Protein AF-A0A6V7M4B1-F1 (afdb_monomer_lite)

Structure (mmCIF, N/CA/C/O backbone):
data_AF-A0A6V7M4B1-F1
#
_entry.id   AF-A0A6V7M4B1-F1
#
loop_
_atom_site.group_PDB
_atom_site.id
_atom_site.type_symbol
_atom_site.label_atom_id
_atom_site.label_alt_id
_atom_site.label_comp_id
_atom_site.label_asym_id
_atom_site.label_entity_id
_atom_site.label_seq_id
_atom_site.pdbx_PDB_ins_code
_atom_site.Cartn_x
_atom_site.Cartn_y
_atom_site.Cartn_z
_atom_site.occupancy
_atom_site.B_iso_or_equiv
_atom_site.auth_seq_id
_atom_site.auth_comp_id
_atom_site.auth_asym_id
_atom_site.auth_atom_id
_atom_site.pdbx_PDB_model_num
ATOM 1 N N . ASP A 1 1 ? -3.398 -14.208 -16.782 1.00 91.12 1 ASP A N 1
ATOM 2 C CA . ASP A 1 1 ? -3.473 -12.930 -16.038 1.00 91.12 1 ASP A CA 1
ATOM 3 C C . ASP A 1 1 ? -4.792 -12.706 -15.318 1.00 91.12 1 ASP A C 1
ATOM 5 O O . ASP A 1 1 ? -4.767 -12.594 -14.105 1.00 91.12 1 ASP A O 1
ATOM 9 N N . GLN A 1 2 ? -5.944 -12.727 -15.994 1.00 97.50 2 GLN A N 1
ATOM 10 C CA . GLN A 1 2 ? -7.246 -12.460 -15.350 1.00 97.50 2 GLN A CA 1
ATOM 11 C C . GLN A 1 2 ? -7.567 -13.383 -14.161 1.00 97.50 2 GLN A C 1
ATOM 13 O O . GLN A 1 2 ? -7.974 -12.911 -13.109 1.00 97.50 2 GLN A O 1
ATOM 18 N N . TYR A 1 3 ? -7.342 -14.695 -14.295 1.00 97.38 3 TYR A N 1
ATOM 19 C CA . TYR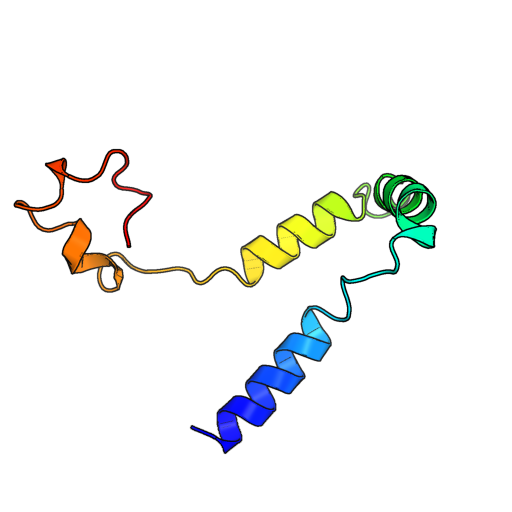 A 1 3 ? -7.584 -15.637 -13.194 1.00 97.38 3 TYR A CA 1
ATOM 20 C C . TYR A 1 3 ? -6.659 -15.377 -11.998 1.00 97.38 3 TYR A C 1
ATOM 22 O O . TYR A 1 3 ? -7.108 -15.409 -10.862 1.00 97.38 3 TYR A O 1
ATOM 30 N N . LYS A 1 4 ? -5.388 -15.039 -12.252 1.00 97.81 4 LYS A N 1
ATOM 31 C CA . LYS A 1 4 ? -4.441 -14.628 -11.208 1.00 97.81 4 LYS A CA 1
ATOM 32 C C . LYS A 1 4 ? -4.924 -13.357 -10.504 1.00 97.81 4 LYS A C 1
ATOM 34 O O . LYS A 1 4 ? -4.971 -13.338 -9.285 1.00 97.81 4 LYS A O 1
ATOM 39 N N . PHE A 1 5 ? -5.375 -12.359 -11.265 1.00 97.75 5 PHE A N 1
ATOM 40 C CA . PHE A 1 5 ? -5.898 -11.107 -10.719 1.00 97.75 5 PHE A CA 1
ATOM 41 C C . PHE A 1 5 ? -7.071 -11.318 -9.749 1.00 97.75 5 PHE A C 1
ATOM 43 O O . PHE A 1 5 ? -7.168 -10.613 -8.748 1.00 97.75 5 PHE A O 1
ATOM 50 N N . VAL A 1 6 ? -7.933 -12.314 -9.994 1.00 98.38 6 VAL A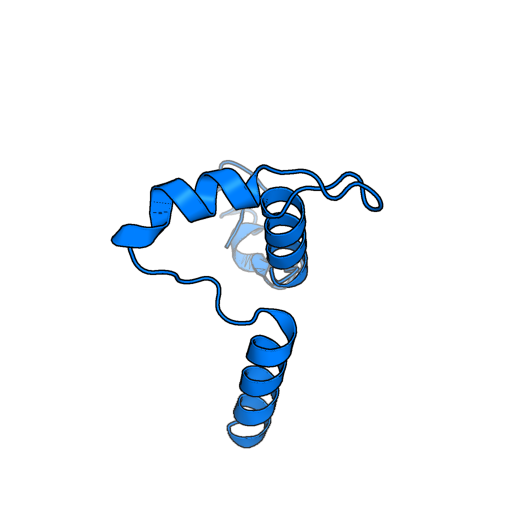 N 1
ATOM 51 C CA . VAL A 1 6 ? -8.996 -12.681 -9.042 1.00 98.38 6 VAL A CA 1
ATOM 52 C C . VAL A 1 6 ? -8.405 -13.101 -7.693 1.00 98.38 6 VAL A C 1
ATOM 54 O O . VAL A 1 6 ? -8.867 -12.622 -6.661 1.00 98.38 6 VAL A O 1
ATOM 57 N N . TYR A 1 7 ? -7.375 -13.951 -7.681 1.00 98.31 7 TYR A N 1
ATOM 58 C CA . TYR A 1 7 ? -6.717 -14.358 -6.434 1.00 98.31 7 TYR A CA 1
ATOM 59 C C . TYR A 1 7 ? -5.937 -13.221 -5.787 1.00 98.31 7 TYR A C 1
ATOM 61 O O . TYR A 1 7 ? -6.061 -13.055 -4.579 1.00 98.31 7 TYR A O 1
ATOM 69 N N . ASP A 1 8 ? -5.213 -12.418 -6.570 1.00 96.50 8 ASP A N 1
ATOM 70 C CA . ASP A 1 8 ? -4.476 -11.256 -6.061 1.00 96.50 8 ASP A CA 1
ATOM 71 C C . ASP A 1 8 ? -5.443 -10.272 -5.366 1.00 96.50 8 ASP A C 1
ATOM 73 O O . ASP A 1 8 ? -5.179 -9.801 -4.264 1.00 96.50 8 ASP A O 1
ATOM 77 N N . THR A 1 9 ? -6.626 -10.039 -5.949 1.00 96.25 9 THR A N 1
ATOM 78 C CA . THR A 1 9 ? -7.666 -9.170 -5.362 1.00 96.25 9 THR A CA 1
ATOM 79 C C . THR A 1 9 ? -8.231 -9.747 -4.059 1.00 96.25 9 THR A C 1
ATOM 81 O O . THR A 1 9 ? -8.465 -9.018 -3.092 1.00 96.25 9 THR A O 1
ATOM 84 N N . LEU A 1 10 ? -8.481 -11.060 -4.016 1.00 97.81 10 LEU A N 1
ATOM 85 C 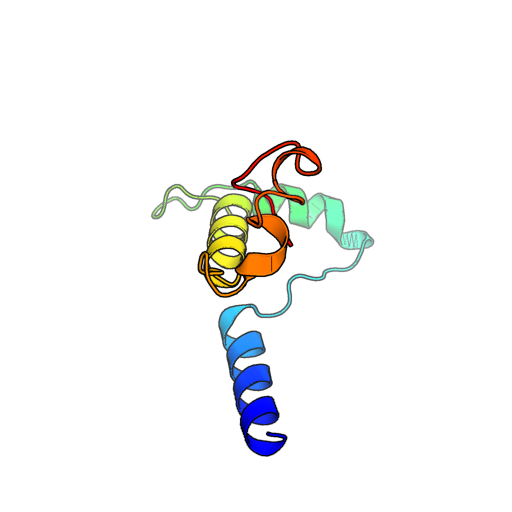CA . LEU A 1 10 ? -8.972 -11.728 -2.806 1.00 97.81 10 LEU A CA 1
ATOM 86 C C . LEU A 1 10 ? -7.921 -11.709 -1.694 1.00 97.81 10 LEU A C 1
ATOM 88 O O . LEU A 1 10 ? -8.258 -11.449 -0.539 1.00 97.81 10 LEU A O 1
ATOM 92 N N . GLU A 1 11 ? -6.661 -11.964 -2.040 1.00 95.88 11 GLU A N 1
ATOM 93 C CA . GLU A 1 11 ? -5.531 -11.885 -1.120 1.00 95.88 11 GLU A CA 1
ATOM 94 C C . GLU A 1 11 ? -5.392 -10.467 -0.552 1.00 95.88 11 GLU A C 1
ATOM 96 O O . GLU A 1 11 ? -5.343 -10.312 0.670 1.00 95.88 11 GLU A O 1
ATOM 101 N N . GLU A 1 12 ? -5.421 -9.435 -1.401 1.00 94.69 12 GLU A N 1
ATOM 102 C CA . GLU A 1 12 ? -5.360 -8.035 -0.968 1.00 94.69 12 GLU A CA 1
ATOM 103 C C . GLU A 1 12 ? -6.477 -7.715 0.032 1.00 94.69 12 GLU A C 1
ATOM 105 O O . GLU A 1 12 ? -6.215 -7.142 1.093 1.00 94.69 12 GLU A O 1
ATOM 110 N N . TYR A 1 13 ? -7.713 -8.140 -0.246 1.00 96.00 13 TYR A N 1
ATOM 111 C CA . TYR A 1 13 ? -8.832 -7.914 0.668 1.00 96.00 13 TYR A CA 1
ATOM 112 C C . TYR A 1 13 ? -8.656 -8.641 2.009 1.00 96.00 13 TYR A C 1
ATOM 114 O O . TYR A 1 13 ? -8.898 -8.047 3.061 1.00 96.00 13 TYR A O 1
ATOM 122 N N . VAL A 1 14 ? -8.213 -9.904 1.996 1.00 95.94 14 VAL A N 1
ATOM 123 C CA . VAL A 1 14 ? -7.956 -10.686 3.221 1.00 95.94 14 VAL A CA 1
ATOM 124 C C . VAL A 1 14 ? -6.851 -10.049 4.066 1.00 95.94 14 VAL A C 1
ATOM 126 O O . VAL A 1 14 ? -6.926 -10.058 5.295 1.00 95.94 14 VAL A O 1
ATOM 129 N N . ILE A 1 15 ? -5.833 -9.490 3.416 1.00 94.12 15 ILE A N 1
ATOM 130 C CA . ILE A 1 15 ? -4.663 -8.919 4.074 1.00 94.12 15 ILE A CA 1
ATOM 131 C C . ILE A 1 15 ? -4.919 -7.489 4.588 1.00 94.12 15 ILE A C 1
ATOM 133 O O . ILE A 1 15 ? -4.511 -7.159 5.705 1.00 94.12 15 ILE A O 1
ATOM 137 N N . CYS A 1 16 ? -5.547 -6.628 3.785 1.00 94.38 16 CYS A N 1
ATOM 138 C CA . CYS A 1 16 ? -5.696 -5.196 4.069 1.00 94.38 16 CYS A CA 1
ATOM 139 C C . CYS A 1 16 ? -7.054 -4.837 4.687 1.00 94.38 16 CYS A C 1
ATOM 141 O O . CYS A 1 16 ? -7.133 -3.915 5.502 1.00 94.38 16 CYS A O 1
ATOM 143 N N . GLY A 1 17 ? -8.118 -5.556 4.324 1.00 94.38 17 GLY A N 1
ATOM 144 C CA . GLY A 1 17 ? -9.485 -5.254 4.742 1.00 94.38 17 GLY A CA 1
ATOM 145 C C . GLY A 1 17 ? -9.976 -3.864 4.309 1.00 94.38 17 GLY A C 1
ATOM 146 O O . GLY A 1 17 ? -9.415 -3.209 3.433 1.00 94.38 17 GLY A O 1
ATOM 147 N N . ALA A 1 18 ? -11.060 -3.400 4.936 1.00 94.12 18 ALA A N 1
ATOM 148 C CA . ALA A 1 18 ? -11.601 -2.063 4.704 1.00 94.12 18 ALA A CA 1
ATOM 149 C C . ALA A 1 18 ? -10.934 -1.032 5.629 1.00 94.12 18 ALA A C 1
ATOM 151 O O . ALA A 1 18 ? -11.104 -1.073 6.849 1.00 94.12 18 ALA A O 1
ATOM 152 N N . SER A 1 19 ? -10.210 -0.079 5.043 1.00 93.50 19 SER A N 1
ATOM 153 C CA . SER A 1 19 ? -9.569 1.031 5.765 1.00 93.50 19 SER A CA 1
ATOM 154 C C . SER A 1 19 ? -10.377 2.335 5.735 1.00 93.50 19 SER A C 1
ATOM 156 O O . SER A 1 19 ? -10.074 3.269 6.479 1.00 93.50 19 SER A O 1
ATOM 158 N N . TRP A 1 20 ? -11.422 2.406 4.908 1.00 94.88 20 TRP A N 1
ATOM 159 C CA . TRP A 1 20 ? -12.304 3.565 4.816 1.00 94.88 20 TRP A CA 1
ATOM 160 C C . TRP A 1 20 ? -13.326 3.587 5.960 1.00 94.88 20 TRP A C 1
ATOM 162 O O . TRP A 1 20 ? -13.698 2.555 6.518 1.00 94.88 20 TRP A O 1
ATOM 172 N N . PHE A 1 21 ? -13.787 4.784 6.313 1.00 96.69 21 PHE A N 1
ATOM 173 C CA . PHE A 1 21 ? -14.881 4.995 7.258 1.00 96.69 21 PHE A CA 1
ATOM 174 C C . PHE A 1 21 ? -15.578 6.335 6.956 1.00 96.69 21 PHE A C 1
ATOM 176 O O . PHE A 1 21 ? -14.948 7.230 6.383 1.00 96.69 21 PHE A O 1
ATOM 183 N N . PRO A 1 22 ? -16.866 6.503 7.309 1.00 97.94 22 PRO A N 1
ATOM 184 C CA . PRO A 1 22 ? -17.593 7.752 7.096 1.00 97.94 22 PRO A CA 1
ATOM 185 C C . PRO A 1 22 ? -16.960 8.944 7.825 1.00 97.94 22 PRO A C 1
ATOM 187 O O . PRO A 1 22 ? -16.468 8.820 8.946 1.00 97.94 22 PRO A O 1
ATOM 190 N N . VAL A 1 23 ? -17.056 10.141 7.238 1.00 97.88 23 VAL A N 1
ATOM 191 C CA . VAL A 1 23 ? -16.531 11.378 7.853 1.00 97.88 23 VAL A CA 1
ATOM 192 C C . VAL A 1 23 ? -17.178 11.660 9.214 1.00 97.88 23 VAL A C 1
ATOM 194 O O . VAL A 1 23 ? -16.505 12.144 10.121 1.00 97.88 23 VAL A O 1
ATOM 197 N N . SER A 1 24 ? -18.452 11.294 9.395 1.00 98.31 24 SER A N 1
ATOM 198 C CA . SER A 1 24 ? -19.163 11.401 10.677 1.00 98.31 24 SER A CA 1
ATOM 199 C C . SER A 1 24 ? -18.486 10.634 11.818 1.00 98.31 24 SER A C 1
ATOM 201 O O . SER A 1 24 ? -18.680 10.970 12.983 1.00 98.31 24 SER A O 1
ATOM 203 N N . GLU A 1 25 ? -17.668 9.629 11.502 1.00 97.94 25 GLU A N 1
ATOM 204 C CA . GLU A 1 25 ? -16.950 8.806 12.476 1.00 97.94 25 GLU A CA 1
ATOM 205 C C . GLU A 1 25 ? -15.493 9.242 12.674 1.00 97.94 25 GLU A C 1
ATOM 207 O O . GLU A 1 25 ? -14.815 8.710 13.554 1.00 97.94 25 GLU A O 1
ATOM 212 N N . LEU A 1 26 ? -14.994 10.216 11.903 1.00 97.00 26 LEU A N 1
ATOM 213 C CA . LEU A 1 26 ? -13.571 10.562 11.850 1.00 97.00 26 LEU A CA 1
ATOM 214 C C . LEU A 1 26 ? -12.972 10.831 13.234 1.00 97.00 26 LEU A C 1
ATOM 216 O O . LEU A 1 26 ? -11.984 10.200 13.607 1.00 97.00 26 LEU A O 1
ATOM 220 N N . SER A 1 27 ? -13.588 11.705 14.029 1.00 97.69 27 SER A N 1
ATOM 221 C CA . SER A 1 27 ? -13.086 12.053 15.365 1.00 97.69 27 SER A CA 1
ATOM 222 C C . SER A 1 27 ? -13.014 10.842 16.301 1.00 97.69 27 SER A C 1
ATOM 224 O O . SER A 1 27 ? -12.043 10.681 17.045 1.00 97.69 27 SER A O 1
ATOM 226 N N . LEU A 1 28 ? -14.022 9.963 16.249 1.00 97.88 28 LEU A N 1
ATOM 227 C CA . LEU A 1 28 ? -14.063 8.740 17.049 1.00 97.88 28 LEU A CA 1
ATOM 228 C C . LEU A 1 28 ? -12.973 7.761 16.598 1.00 97.88 28 LEU A C 1
ATOM 230 O O . LEU A 1 28 ? -12.224 7.249 17.436 1.00 97.88 28 LEU A O 1
ATOM 234 N N . ARG A 1 29 ? -12.847 7.546 15.284 1.00 97.31 29 ARG A N 1
ATOM 235 C CA . ARG A 1 29 ? -11.866 6.632 14.688 1.00 97.31 29 ARG A CA 1
ATOM 236 C C . ARG A 1 29 ? -10.447 7.095 14.987 1.00 97.31 29 ARG A C 1
ATOM 238 O O . ARG A 1 29 ? -9.663 6.303 15.498 1.00 97.31 29 ARG A O 1
ATOM 245 N N . LEU A 1 30 ? -10.120 8.374 14.794 1.00 96.88 30 LEU A N 1
ATOM 246 C CA . LEU A 1 30 ? -8.773 8.887 15.074 1.00 96.88 30 LEU A CA 1
ATOM 247 C C . LEU A 1 30 ? -8.365 8.689 16.541 1.00 96.88 30 LEU A C 1
ATOM 249 O O . LEU A 1 30 ? -7.226 8.294 16.821 1.00 96.88 30 LEU A O 1
ATOM 253 N N . LYS A 1 31 ? -9.301 8.912 17.476 1.00 97.81 31 LYS A N 1
ATOM 254 C CA . LYS A 1 31 ? -9.080 8.657 18.904 1.00 97.81 31 LYS A CA 1
ATOM 255 C C . LYS A 1 31 ? -8.824 7.175 19.163 1.00 97.81 31 LYS A C 1
ATOM 257 O O . LYS A 1 31 ? -7.807 6.851 19.771 1.00 97.81 31 LYS A O 1
ATOM 262 N N . GLN A 1 32 ? -9.693 6.286 18.679 1.00 96.69 32 GLN A N 1
ATOM 263 C CA . GLN A 1 32 ? -9.534 4.832 18.827 1.00 96.69 32 GLN A CA 1
ATOM 264 C C . GLN A 1 32 ? -8.187 4.350 18.274 1.00 96.69 32 GLN A C 1
ATOM 266 O O . GLN A 1 32 ? -7.454 3.645 18.966 1.00 96.69 32 GLN A O 1
ATOM 271 N N . LYS A 1 33 ? -7.813 4.816 17.078 1.00 97.00 33 LYS A N 1
ATOM 272 C CA . LYS A 1 33 ? -6.573 4.434 16.392 1.00 97.00 33 LYS A CA 1
ATOM 273 C C . LYS A 1 33 ? -5.303 4.803 17.148 1.00 97.00 33 LYS A C 1
ATOM 275 O O . LYS A 1 33 ? -4.277 4.143 16.986 1.00 97.00 33 LYS A O 1
ATOM 280 N N . SER A 1 34 ? -5.363 5.848 17.973 1.00 97.56 34 SER A N 1
ATOM 281 C CA . SER A 1 34 ? -4.230 6.303 18.785 1.00 97.56 34 SER A CA 1
ATOM 282 C C . SER A 1 34 ? -3.970 5.432 20.020 1.00 97.56 34 SER A C 1
ATOM 284 O O . SER A 1 34 ? -2.845 5.423 20.531 1.00 97.56 34 SER A O 1
ATOM 286 N N . ILE A 1 35 ? -4.978 4.682 20.485 1.00 97.88 35 ILE A N 1
ATOM 287 C CA . ILE A 1 35 ? -4.898 3.884 21.711 1.00 97.88 35 ILE A CA 1
ATOM 288 C C . ILE A 1 35 ? -3.958 2.700 21.480 1.00 97.88 35 ILE A C 1
ATOM 290 O O . ILE A 1 35 ? -4.104 1.927 20.532 1.00 97.88 35 ILE A O 1
ATOM 294 N N . LYS A 1 36 ? -2.972 2.547 22.367 1.00 97.56 36 LYS A N 1
ATOM 295 C CA . LYS A 1 36 ? -2.039 1.420 22.316 1.00 97.56 36 LYS A CA 1
ATOM 296 C C . LYS A 1 36 ? -2.708 0.161 22.840 1.00 97.56 36 LYS A C 1
ATOM 298 O O . LYS A 1 36 ? -3.316 0.167 23.908 1.00 97.56 36 LYS A O 1
ATOM 303 N N . ASN A 1 37 ? -2.514 -0.938 22.126 1.00 95.75 37 ASN A N 1
ATOM 304 C CA . ASN A 1 37 ? -2.893 -2.248 22.620 1.00 95.75 37 ASN A CA 1
ATOM 305 C C . ASN A 1 37 ? -2.040 -2.600 23.865 1.00 95.75 37 ASN A C 1
ATOM 307 O O . ASN A 1 37 ? -0.810 -2.476 23.815 1.00 95.75 37 ASN A O 1
ATOM 311 N N . PRO A 1 38 ? -2.647 -3.054 24.979 1.00 95.00 38 PRO A N 1
ATOM 312 C CA . PRO A 1 38 ? -1.919 -3.358 26.213 1.00 95.00 38 PRO A CA 1
ATOM 313 C C . PRO A 1 38 ? -0.866 -4.465 26.082 1.00 95.00 38 PRO A C 1
ATOM 315 O O . PRO A 1 38 ? 0.116 -4.442 26.826 1.00 95.00 38 PRO A O 1
ATOM 318 N N . VAL A 1 39 ? -1.057 -5.400 25.148 1.00 96.38 39 VAL A N 1
ATOM 319 C CA . VAL A 1 39 ? -0.189 -6.562 24.916 1.00 96.38 39 VAL A CA 1
ATOM 320 C C . VAL A 1 39 ? 0.909 -6.214 23.916 1.00 96.38 39 VAL A C 1
ATOM 322 O O . VAL A 1 39 ? 2.088 -6.310 24.240 1.00 96.38 39 VAL A O 1
ATOM 325 N N . THR A 1 40 ? 0.543 -5.748 22.719 1.00 95.12 40 THR A N 1
ATOM 326 C CA . THR A 1 40 ? 1.518 -5.494 21.640 1.00 95.12 40 THR A CA 1
ATOM 327 C C . THR A 1 40 ? 2.242 -4.155 21.778 1.00 95.12 40 THR A C 1
ATOM 329 O O . THR A 1 40 ? 3.179 -3.888 21.029 1.00 95.12 40 THR A O 1
ATOM 332 N N . LYS A 1 41 ? 1.785 -3.284 22.693 1.00 95.88 41 LYS A N 1
ATOM 333 C CA . LYS A 1 41 ? 2.288 -1.916 22.931 1.00 95.88 41 LYS A CA 1
ATOM 334 C C . LYS A 1 41 ? 2.268 -0.996 21.703 1.00 95.88 41 LYS A C 1
ATOM 336 O O . LYS A 1 41 ? 2.823 0.102 21.752 1.00 95.88 41 LYS A O 1
ATOM 341 N N . THR A 1 42 ? 1.588 -1.405 20.636 1.00 96.88 42 THR A N 1
ATOM 342 C CA . THR A 1 42 ? 1.434 -0.657 19.387 1.00 96.88 42 THR A CA 1
ATOM 343 C C . THR A 1 42 ? 0.004 -0.162 19.227 1.00 96.88 42 THR A C 1
ATOM 345 O O . THR A 1 42 ? -0.941 -0.795 19.704 1.00 96.88 42 THR A O 1
ATOM 348 N N . ASN A 1 43 ? -0.161 0.996 18.592 1.00 97.75 43 ASN A N 1
ATOM 349 C CA . ASN A 1 43 ? -1.477 1.519 18.222 1.00 97.75 43 ASN A CA 1
ATOM 350 C C . ASN A 1 43 ? -1.851 1.116 16.783 1.00 97.75 43 ASN A C 1
ATOM 352 O O . ASN A 1 43 ? -1.092 0.417 16.107 1.00 97.75 43 ASN A O 1
ATOM 356 N N . GLU A 1 44 ? -3.042 1.491 16.313 1.00 96.44 44 GLU A N 1
ATOM 357 C CA . GLU A 1 44 ? -3.466 1.129 14.953 1.00 96.44 44 GLU A CA 1
ATOM 358 C C . GLU A 1 44 ? -2.638 1.819 13.876 1.00 96.44 44 GLU A C 1
ATOM 360 O O . GLU A 1 44 ? -2.276 1.152 12.917 1.00 96.44 44 GLU A O 1
ATOM 365 N N . TYR A 1 45 ? -2.252 3.085 14.053 1.00 97.19 45 TYR A N 1
ATOM 366 C CA . TYR A 1 45 ? -1.426 3.788 13.062 1.00 97.19 45 TYR A CA 1
ATOM 367 C C . TYR A 1 45 ? -0.099 3.077 12.799 1.00 97.19 45 TYR A C 1
ATOM 369 O O . TYR A 1 45 ? 0.319 2.931 11.655 1.00 97.19 45 TYR A O 1
ATOM 377 N N . GLN A 1 46 ? 0.559 2.595 13.855 1.00 97.50 46 GLN A N 1
ATOM 378 C CA . GLN A 1 46 ? 1.803 1.838 13.721 1.00 97.50 46 GLN A CA 1
ATOM 379 C C . GLN A 1 46 ? 1.585 0.520 12.974 1.00 97.50 46 GLN A C 1
ATOM 381 O O . GLN A 1 46 ? 2.413 0.141 12.148 1.00 97.50 46 GLN A O 1
ATOM 386 N N . ARG A 1 47 ? 0.473 -0.171 13.251 1.00 95.50 47 ARG A N 1
ATOM 387 C CA . ARG A 1 47 ? 0.123 -1.427 12.575 1.00 95.50 47 ARG A CA 1
ATOM 388 C C . ARG A 1 47 ? -0.207 -1.202 11.099 1.00 95.50 47 ARG A C 1
ATOM 390 O O . ARG A 1 47 ? 0.317 -1.923 10.257 1.00 95.50 47 ARG A O 1
ATOM 397 N N . GLU A 1 48 ? -1.003 -0.186 10.782 1.00 95.38 48 GLU A N 1
ATOM 398 C CA . GLU A 1 48 ? -1.343 0.177 9.401 1.00 95.38 48 GLU A CA 1
ATOM 399 C C . GLU A 1 48 ? -0.115 0.619 8.613 1.00 95.38 48 GLU A C 1
ATOM 401 O O . GLU A 1 48 ? 0.088 0.164 7.493 1.00 95.38 48 GLU A O 1
ATOM 406 N N . TYR A 1 49 ? 0.756 1.430 9.211 1.00 96.06 49 TYR A N 1
ATOM 407 C CA . TYR A 1 49 ? 1.998 1.838 8.563 1.00 96.06 49 TYR A CA 1
ATOM 408 C C . TYR A 1 49 ? 2.894 0.635 8.235 1.00 96.06 49 TYR A C 1
ATOM 410 O O . TYR A 1 49 ? 3.379 0.506 7.114 1.00 96.06 49 TYR A O 1
ATOM 418 N N . GLN A 1 50 ? 3.058 -0.300 9.177 1.00 94.94 50 GLN A N 1
ATOM 419 C CA . GLN A 1 50 ? 3.795 -1.542 8.918 1.00 94.94 50 GLN A CA 1
ATOM 420 C C . GLN A 1 50 ? 3.160 -2.368 7.798 1.00 94.94 50 GLN A C 1
ATOM 422 O O . GLN A 1 50 ? 3.881 -2.979 7.010 1.00 94.94 50 GLN A O 1
ATOM 427 N N . GLN A 1 51 ? 1.829 -2.390 7.725 1.00 94.44 51 GLN A N 1
ATOM 428 C CA . GLN A 1 51 ? 1.107 -3.078 6.666 1.00 94.44 51 GLN A CA 1
ATOM 429 C C . GLN A 1 51 ? 1.379 -2.439 5.299 1.00 94.44 51 GLN A C 1
ATOM 431 O O . GLN A 1 51 ? 1.742 -3.150 4.364 1.00 94.44 51 GLN A O 1
ATOM 436 N N . ILE A 1 52 ? 1.326 -1.107 5.204 1.00 95.06 52 ILE A N 1
ATOM 437 C CA . ILE A 1 52 ? 1.680 -0.356 3.989 1.00 95.06 52 ILE A CA 1
ATOM 438 C C . ILE A 1 52 ? 3.112 -0.684 3.549 1.00 95.06 52 ILE A C 1
ATOM 440 O O . ILE A 1 52 ? 3.344 -1.008 2.385 1.00 95.06 52 ILE A O 1
ATOM 444 N N . CYS A 1 53 ? 4.076 -0.688 4.474 1.00 94.56 53 CYS A N 1
ATOM 445 C CA . CYS A 1 53 ? 5.464 -1.028 4.151 1.00 94.56 53 CYS A CA 1
ATOM 446 C C . CYS A 1 53 ? 5.642 -2.472 3.651 1.00 94.56 53 CYS A C 1
ATOM 448 O O . CYS A 1 53 ? 6.576 -2.736 2.898 1.00 94.56 53 CYS A O 1
ATOM 450 N N . LYS A 1 54 ? 4.784 -3.414 4.070 1.00 92.25 54 LYS A N 1
ATOM 451 C CA . LYS A 1 54 ? 4.809 -4.803 3.577 1.00 92.25 54 LYS A CA 1
ATOM 452 C C . LYS A 1 54 ? 4.209 -4.941 2.179 1.00 92.25 54 LYS A C 1
ATOM 454 O O . LYS A 1 54 ? 4.666 -5.799 1.436 1.00 92.25 54 LYS A O 1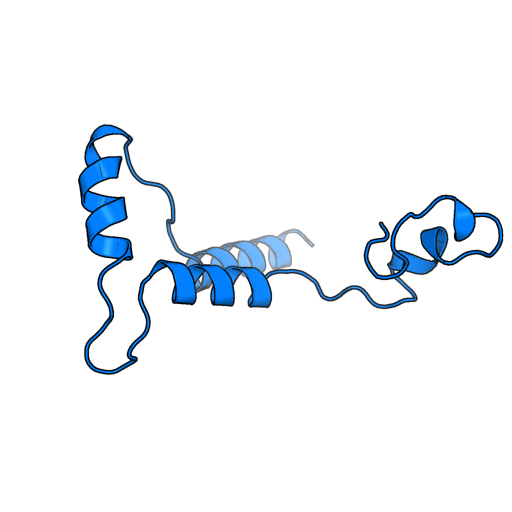
ATOM 459 N N . GLN A 1 55 ? 3.210 -4.123 1.852 1.00 90.75 55 GLN A N 1
ATOM 460 C CA . GLN A 1 55 ? 2.560 -4.112 0.536 1.00 90.75 55 GLN A CA 1
ATOM 461 C C . GLN A 1 55 ? 3.321 -3.277 -0.497 1.00 90.75 55 GLN A C 1
ATOM 463 O O . GLN A 1 55 ? 3.147 -3.468 -1.695 1.00 90.75 55 GLN A O 1
ATOM 468 N N . THR A 1 56 ? 4.174 -2.353 -0.049 1.00 89.06 56 THR A N 1
ATOM 469 C CA . THR A 1 56 ? 4.993 -1.532 -0.945 1.00 89.06 56 THR A CA 1
ATOM 470 C C . THR A 1 56 ? 5.964 -2.436 -1.716 1.00 89.06 56 THR A C 1
ATOM 472 O O . THR A 1 56 ? 6.793 -3.101 -1.081 1.00 89.06 56 THR A O 1
ATOM 475 N N . PRO A 1 57 ? 5.899 -2.470 -3.063 1.00 87.44 57 PRO A N 1
ATOM 476 C CA . PRO A 1 57 ? 6.811 -3.268 -3.869 1.00 87.44 57 PRO A CA 1
ATOM 477 C C . PRO A 1 57 ? 8.263 -2.890 -3.584 1.00 87.44 57 PRO A C 1
ATOM 479 O O . PRO A 1 57 ? 8.611 -1.712 -3.486 1.00 87.44 57 PRO A O 1
ATOM 482 N N . ARG A 1 58 ? 9.129 -3.895 -3.461 1.00 85.06 58 ARG A N 1
ATOM 483 C CA . ARG A 1 58 ? 10.573 -3.673 -3.369 1.00 85.06 58 ARG A CA 1
ATOM 484 C C . ARG A 1 58 ? 11.159 -3.744 -4.766 1.00 85.06 58 ARG A C 1
ATOM 486 O O . ARG A 1 58 ? 11.427 -4.836 -5.258 1.00 85.06 58 ARG A O 1
ATOM 493 N N . PHE A 1 59 ? 11.342 -2.583 -5.379 1.00 88.31 59 PHE A N 1
ATOM 494 C CA . PHE A 1 59 ? 12.014 -2.493 -6.664 1.00 88.31 59 PHE A CA 1
ATOM 495 C C . PHE A 1 59 ? 13.510 -2.740 -6.507 1.00 88.31 59 PHE A C 1
ATOM 497 O O . PHE A 1 59 ? 14.166 -2.259 -5.578 1.00 88.31 59 PHE A O 1
ATOM 504 N N . THR A 1 60 ? 14.043 -3.543 -7.415 1.00 89.94 60 THR A N 1
ATOM 505 C CA . THR A 1 60 ? 15.475 -3.750 -7.567 1.00 89.94 60 THR A CA 1
ATOM 506 C C . THR A 1 60 ? 16.083 -2.612 -8.388 1.00 89.94 60 THR A C 1
ATOM 508 O O . THR A 1 60 ? 15.389 -1.890 -9.100 1.00 89.94 60 THR A O 1
ATOM 511 N N . ILE A 1 61 ? 17.414 -2.490 -8.367 1.00 87.62 61 ILE A N 1
ATOM 512 C CA . ILE A 1 61 ? 18.139 -1.555 -9.249 1.00 87.62 61 ILE A CA 1
ATOM 513 C C . ILE A 1 61 ? 17.812 -1.822 -10.731 1.00 87.62 61 ILE A C 1
ATOM 515 O O . ILE A 1 61 ? 17.836 -0.900 -11.540 1.00 87.62 61 ILE A O 1
ATOM 519 N N . GLY A 1 62 ? 17.507 -3.077 -11.089 1.00 92.19 62 GLY A N 1
ATOM 520 C CA . GLY A 1 62 ? 17.116 -3.460 -12.444 1.00 92.19 62 GLY A CA 1
ATOM 521 C C . GLY A 1 62 ? 15.749 -2.910 -12.847 1.00 92.19 62 GLY A C 1
ATOM 522 O O . GLY A 1 62 ? 15.612 -2.405 -13.959 1.00 92.19 62 GLY A O 1
ATOM 523 N N . ASP A 1 63 ? 14.776 -2.943 -11.933 1.00 93.56 63 ASP A N 1
ATOM 524 C CA . ASP A 1 63 ? 13.435 -2.391 -12.164 1.00 93.56 63 ASP A CA 1
ATOM 525 C C . ASP A 1 63 ? 13.497 -0.869 -12.386 1.00 93.56 63 ASP A C 1
ATOM 527 O O . ASP A 1 63 ? 12.842 -0.346 -13.284 1.00 93.56 63 ASP A O 1
ATOM 531 N N . CYS A 1 64 ? 14.383 -0.183 -11.654 1.00 94.19 64 CYS A N 1
ATOM 532 C CA . CYS A 1 64 ? 14.606 1.266 -11.745 1.00 94.19 64 CYS A CA 1
ATOM 533 C C . CYS A 1 64 ? 15.818 1.660 -12.620 1.00 94.19 64 CYS A C 1
ATOM 535 O O . CYS A 1 64 ? 16.375 2.759 -12.494 1.00 94.19 64 CYS A O 1
ATOM 537 N N . ALA A 1 65 ? 16.283 0.780 -13.518 1.00 93.69 65 ALA A N 1
ATOM 538 C CA . ALA A 1 65 ? 17.558 0.965 -14.226 1.00 93.69 65 ALA A CA 1
ATOM 539 C C . ALA A 1 65 ? 17.626 2.266 -15.046 1.00 93.69 65 ALA A C 1
ATOM 541 O O . ALA A 1 65 ? 18.707 2.827 -15.231 1.00 93.69 65 ALA A O 1
ATOM 542 N N . GLY A 1 66 ? 16.481 2.762 -15.529 1.00 94.12 66 GLY A N 1
ATOM 543 C CA . GLY A 1 66 ? 16.380 4.015 -16.279 1.00 94.12 66 GLY A CA 1
ATOM 544 C C . GLY A 1 66 ? 16.851 5.238 -15.487 1.00 94.12 66 GLY A C 1
ATOM 545 O O . GLY A 1 66 ? 17.598 6.057 -16.030 1.00 94.12 66 GLY A O 1
ATOM 546 N N . GLY A 1 67 ? 16.478 5.334 -14.207 1.00 93.56 67 GLY A N 1
ATOM 547 C CA . GLY A 1 67 ? 16.885 6.430 -13.321 1.00 93.56 67 GLY A CA 1
ATOM 548 C C . GLY A 1 67 ? 18.363 6.370 -12.923 1.00 93.56 67 GLY A C 1
ATOM 549 O O . GLY A 1 67 ? 18.984 7.400 -12.665 1.00 93.56 67 GLY A O 1
ATOM 550 N N . HIS A 1 68 ? 18.954 5.174 -12.934 1.00 94.19 68 HIS A N 1
ATOM 551 C CA . HIS A 1 68 ? 20.354 4.959 -12.566 1.00 94.19 68 HIS A CA 1
ATOM 552 C C . HIS A 1 68 ? 21.352 5.109 -13.721 1.00 94.19 68 HIS A C 1
ATOM 554 O O . HIS A 1 68 ? 22.562 5.044 -13.485 1.00 94.19 68 HIS A O 1
ATOM 560 N N . ARG A 1 69 ? 20.886 5.323 -14.958 1.00 94.94 69 ARG A N 1
ATOM 561 C CA . ARG A 1 69 ? 21.782 5.587 -16.093 1.00 94.94 69 ARG A CA 1
ATOM 562 C C . ARG A 1 69 ? 22.584 6.865 -15.860 1.00 94.94 69 ARG A C 1
ATOM 564 O O . ARG A 1 69 ? 22.088 7.809 -15.249 1.00 94.94 69 ARG A O 1
ATOM 571 N N . ALA A 1 70 ? 23.825 6.899 -16.347 1.00 93.81 70 ALA A N 1
ATOM 572 C CA . ALA A 1 70 ? 24.749 8.006 -16.092 1.00 93.81 70 ALA A CA 1
ATOM 573 C C . ALA A 1 70 ? 24.176 9.371 -16.517 1.00 93.81 70 ALA A C 1
ATOM 575 O O . ALA A 1 70 ? 24.304 10.338 -15.777 1.00 93.81 70 ALA A O 1
ATOM 576 N N . ASP A 1 71 ? 23.469 9.411 -17.646 1.00 95.12 71 ASP A N 1
ATOM 577 C CA . ASP A 1 71 ? 22.794 10.585 -18.208 1.00 95.12 71 ASP A CA 1
ATOM 578 C C . ASP A 1 71 ? 21.522 11.008 -17.450 1.00 95.12 71 ASP A C 1
ATOM 580 O O . ASP A 1 71 ? 21.000 12.100 -17.674 1.00 95.12 71 ASP A O 1
ATOM 584 N N . ASN A 1 72 ? 20.994 10.153 -16.569 1.00 95.62 72 ASN A N 1
ATOM 585 C CA . ASN A 1 72 ? 19.785 10.417 -15.784 1.00 95.62 72 ASN A CA 1
ATOM 586 C C . ASN A 1 72 ? 20.052 10.568 -14.286 1.00 95.62 72 ASN A C 1
ATOM 588 O O . ASN A 1 72 ? 19.249 11.187 -13.592 1.00 95.62 72 ASN A O 1
ATOM 592 N N . ARG A 1 73 ? 21.179 10.059 -13.780 1.00 92.81 73 ARG A N 1
ATOM 593 C CA . ARG A 1 73 ? 21.498 10.038 -12.347 1.00 92.81 73 ARG A CA 1
ATOM 594 C C . ARG A 1 73 ? 21.477 11.429 -11.716 1.00 92.81 73 ARG A C 1
ATOM 596 O O . ARG A 1 73 ? 20.962 11.590 -10.618 1.00 92.81 73 ARG A O 1
ATOM 603 N N . GLU A 1 74 ? 22.008 12.425 -12.415 1.00 94.12 74 GLU A N 1
ATOM 604 C CA . GLU A 1 74 ? 22.064 13.824 -11.966 1.00 94.12 74 GLU A CA 1
ATOM 605 C C . GLU A 1 74 ? 20.714 14.557 -12.026 1.00 94.12 74 GLU A C 1
ATOM 607 O O . GLU A 1 74 ? 20.547 15.603 -11.398 1.00 94.12 74 GLU A O 1
ATOM 612 N N . LYS A 1 75 ? 19.728 13.986 -12.730 1.00 95.31 75 LYS A 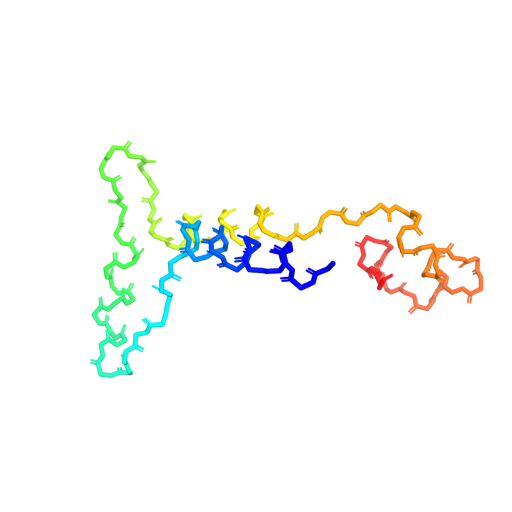N 1
ATOM 613 C CA . LYS A 1 75 ? 18.347 14.491 -12.774 1.00 95.31 75 LYS A CA 1
ATOM 614 C C . LYS A 1 75 ? 17.546 14.061 -11.539 1.00 95.31 75 LYS A C 1
ATOM 616 O O . LYS A 1 75 ? 16.489 14.630 -11.276 1.00 95.31 75 LYS A O 1
ATOM 621 N N . ASN A 1 76 ? 18.057 13.102 -10.763 1.00 94.94 76 ASN A N 1
ATOM 622 C CA . ASN A 1 76 ? 17.438 12.615 -9.536 1.00 94.94 76 ASN A CA 1
ATOM 623 C C . ASN A 1 76 ? 18.067 13.295 -8.315 1.00 94.94 76 ASN A C 1
ATOM 625 O O . ASN A 1 76 ? 19.285 13.293 -8.139 1.00 94.94 76 ASN A O 1
ATOM 629 N N . ARG A 1 77 ? 17.232 13.879 -7.444 1.00 95.88 77 ARG A N 1
ATOM 630 C CA . ARG A 1 77 ? 17.701 14.512 -6.199 1.00 95.88 77 ARG A CA 1
ATOM 631 C C . ARG A 1 77 ? 18.250 13.487 -5.207 1.00 95.88 77 ARG A C 1
ATOM 633 O O . ARG A 1 77 ? 19.233 13.779 -4.534 1.00 95.88 77 ARG A O 1
ATOM 640 N N . ASP A 1 78 ? 17.600 12.333 -5.119 1.00 92.50 78 ASP A N 1
ATOM 641 C CA . ASP A 1 78 ? 17.981 11.215 -4.265 1.00 92.50 78 ASP A CA 1
ATOM 642 C C . ASP A 1 78 ? 18.070 9.954 -5.129 1.00 92.50 78 ASP A C 1
ATOM 644 O O . ASP A 1 78 ? 17.153 9.635 -5.878 1.00 92.50 78 ASP A O 1
ATOM 648 N N . VAL A 1 79 ? 19.191 9.243 -5.036 1.00 89.06 79 VAL A N 1
ATOM 649 C CA . VAL A 1 79 ? 19.423 8.010 -5.797 1.00 89.06 79 VAL A CA 1
ATOM 650 C C . VAL A 1 79 ? 18.607 6.834 -5.255 1.00 89.06 79 VAL A C 1
ATOM 652 O O . VAL A 1 79 ? 18.420 5.856 -5.968 1.00 89.06 79 VAL A O 1
ATOM 655 N N . LEU A 1 80 ? 18.123 6.916 -4.014 1.00 88.12 80 LEU A N 1
ATOM 656 C CA . LEU A 1 80 ? 17.247 5.910 -3.410 1.00 88.12 80 LEU A CA 1
ATOM 657 C C . LEU A 1 80 ? 15.770 6.123 -3.766 1.00 88.12 80 LEU A C 1
ATOM 659 O O . LEU A 1 80 ? 14.947 5.258 -3.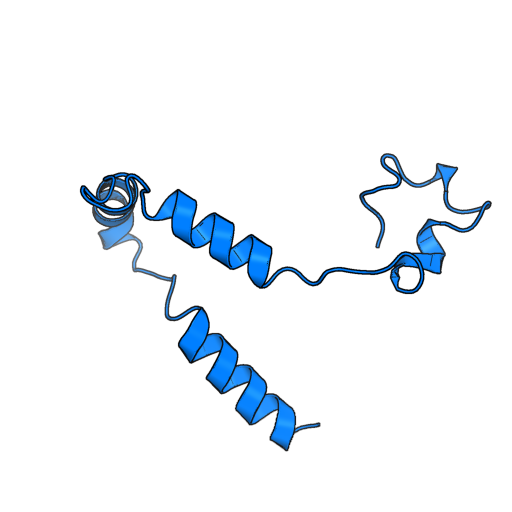478 1.00 88.12 80 LEU A O 1
ATOM 663 N N . VAL A 1 81 ? 15.435 7.262 -4.378 1.00 90.75 81 VAL A N 1
ATOM 664 C CA . VAL A 1 81 ? 14.071 7.624 -4.773 1.00 90.75 81 VAL A CA 1
ATOM 665 C C . VAL A 1 81 ? 14.065 7.895 -6.271 1.00 90.75 81 VAL A C 1
ATOM 667 O O . VAL A 1 81 ? 14.183 9.033 -6.726 1.00 90.75 81 VAL A O 1
ATOM 670 N N . VAL A 1 82 ? 13.953 6.816 -7.038 1.00 91.44 82 VAL A N 1
ATOM 671 C CA . VAL A 1 82 ? 13.918 6.833 -8.502 1.00 91.44 82 VAL A CA 1
ATOM 672 C C . VAL A 1 82 ? 12.686 6.072 -9.004 1.00 91.44 82 VAL A C 1
ATOM 674 O O . VAL A 1 82 ? 12.238 5.159 -8.306 1.00 91.44 82 VAL A O 1
ATOM 677 N N . PRO A 1 83 ? 12.112 6.457 -10.161 1.00 87.12 83 PRO A N 1
ATOM 678 C CA . PRO A 1 83 ? 11.044 5.694 -10.803 1.00 87.12 83 PRO A CA 1
ATOM 679 C C . PRO A 1 83 ? 11.476 4.278 -11.190 1.00 87.12 83 PRO A C 1
ATOM 681 O O . PRO A 1 83 ? 12.651 4.102 -11.599 1.00 87.12 83 PRO A O 1
#

Sequence (83 aa):
DQYKFVYDTLEEYVICGASWFPVSELSLRLKQKSIKNPVTKTNEYQREYQQICKQTPRFTIGDCAGGHRADNREKNRDVLVVP

pLDDT: mean 94.75, std 3.02, range [85.06, 98.38]

Secondary structure (DSSP, 8-state):
-HHHHHHHHHHHHHHH------GGGHHHHHHHHHSPPTTT---HHHHHHHHHHHHS----TTTTHHHHSHHHHTT-S-TTS--

Radius of gyration: 18.92 Å; chains: 1; bounding box: 44×30×44 Å

Foldseek 3Di:
DVVVVVVVVVVCCVLQPDPDDDPVCVVVVVVQQPDADPVVRDGNVVVNVVSVVVPPDDDDCVNQVVCVDPVNVVVDPDPVDGD

Organism: NCBI:txid1563983